Protein AF-Q8VUL2-F1 (afdb_monomer_lite)

Secondary structure (DSSP, 8-state):
----EEETTEEE-HHHHHHHHH-TTEEEEEEEETTEEEEEEEEEEEE-TTS-EEEEEEEEEE-GGGTTSSHHHHHHHHHHHHHHHTT-SEEE----TT-HHHH-

Radius of gyration: 14.98 Å; chains: 1; bounding box: 32×42×41 Å

Organism: Staphylococcus aureus (NCBI:txid1280)

Structure (mmCIF, N/CA/C/O backbone):
data_AF-Q8VUL2-F1
#
_entry.id   AF-Q8VUL2-F1
#
loop_
_atom_site.group_PDB
_atom_site.id
_atom_site.type_symbol
_atom_site.label_atom_id
_atom_site.label_alt_id
_atom_site.label_comp_id
_atom_site.label_asym_id
_atom_site.label_entity_id
_atom_site.label_seq_id
_atom_site.pdbx_PDB_ins_code
_atom_site.Cartn_x
_atom_site.Cartn_y
_atom_site.Cartn_z
_atom_site.occupancy
_atom_site.B_iso_or_equiv
_atom_site.auth_seq_id
_atom_site.auth_comp_id
_atom_site.auth_asym_id
_atom_site.auth_atom_id
_atom_site.pdbx_PDB_model_num
ATOM 1 N N . MET A 1 1 ? -8.145 -29.399 0.842 1.00 50.34 1 MET A N 1
ATOM 2 C CA . MET A 1 1 ? -9.097 -28.311 1.117 1.00 50.34 1 MET A CA 1
ATOM 3 C C . MET A 1 1 ? -8.304 -27.056 0.830 1.00 50.34 1 MET A C 1
ATOM 5 O O . MET A 1 1 ? -7.370 -26.802 1.575 1.00 50.34 1 MET A O 1
ATOM 9 N N . GLU A 1 2 ? -8.500 -26.422 -0.326 1.00 55.00 2 GLU A N 1
ATOM 10 C CA . GLU A 1 2 ? -7.791 -25.169 -0.616 1.00 55.00 2 GLU A CA 1
ATOM 11 C C . GLU A 1 2 ? -8.326 -24.114 0.355 1.00 55.00 2 GLU A C 1
ATOM 13 O O . GLU A 1 2 ? -9.532 -23.861 0.402 1.00 55.00 2 GLU A O 1
ATOM 18 N N . GLU A 1 3 ? -7.448 -23.575 1.201 1.00 61.94 3 GLU A N 1
ATOM 19 C CA . GLU A 1 3 ? -7.769 -22.455 2.086 1.00 61.94 3 GLU A CA 1
ATOM 20 C C . GLU A 1 3 ? -7.795 -21.177 1.247 1.00 61.94 3 GLU A C 1
ATOM 22 O O . GLU A 1 3 ? -6.853 -20.391 1.230 1.00 61.94 3 GLU A O 1
ATOM 27 N N . VAL A 1 4 ? -8.875 -21.016 0.490 1.00 72.75 4 VAL A N 1
ATOM 28 C CA . VAL A 1 4 ? -9.138 -19.817 -0.299 1.00 72.75 4 VAL A CA 1
ATOM 29 C C . VAL A 1 4 ? -9.877 -18.811 0.572 1.00 72.75 4 VAL A C 1
ATOM 31 O O . VAL A 1 4 ? -10.926 -19.127 1.140 1.00 72.75 4 VAL A O 1
ATOM 34 N N . LEU A 1 5 ? -9.373 -17.580 0.628 1.00 76.44 5 LEU A N 1
ATOM 35 C CA . LEU A 1 5 ? -10.136 -16.442 1.133 1.00 76.44 5 LEU A CA 1
ATOM 36 C C . LEU A 1 5 ? -10.806 -15.732 -0.047 1.00 76.44 5 LEU A C 1
ATOM 38 O O . LEU A 1 5 ? -10.160 -15.469 -1.056 1.00 76.44 5 LEU A O 1
ATOM 42 N N . ILE A 1 6 ? -12.104 -15.447 0.061 1.00 75.06 6 ILE A N 1
ATOM 43 C CA . ILE A 1 6 ? -12.858 -14.723 -0.968 1.00 75.06 6 ILE A CA 1
ATOM 44 C C . ILE A 1 6 ? -13.256 -13.363 -0.404 1.00 75.06 6 ILE A C 1
ATOM 46 O O . ILE A 1 6 ? -13.913 -13.309 0.635 1.00 75.06 6 ILE A O 1
ATOM 50 N N . ASP A 1 7 ? -12.868 -12.290 -1.088 1.00 72.00 7 ASP A N 1
ATOM 51 C CA . ASP A 1 7 ? -13.206 -10.909 -0.726 1.00 72.00 7 ASP A CA 1
ATOM 52 C C . ASP A 1 7 ? -13.361 -10.063 -1.998 1.00 72.00 7 ASP A C 1
ATOM 54 O O . ASP A 1 7 ? -12.557 -10.199 -2.916 1.00 72.00 7 ASP A O 1
ATOM 58 N N . ASP A 1 8 ? -14.421 -9.255 -2.098 1.00 67.69 8 ASP A N 1
ATOM 59 C CA . ASP A 1 8 ? -14.747 -8.417 -3.271 1.00 67.69 8 ASP A CA 1
ATOM 60 C C . ASP A 1 8 ? -14.581 -9.111 -4.648 1.00 67.69 8 ASP A C 1
ATOM 62 O O . ASP A 1 8 ? -14.018 -8.565 -5.597 1.00 67.69 8 ASP A O 1
ATOM 66 N N . ASN A 1 9 ? -15.097 -10.342 -4.775 1.00 76.50 9 ASN A N 1
ATOM 67 C CA . ASN A 1 9 ? -14.968 -11.217 -5.957 1.00 76.50 9 ASN A CA 1
ATOM 68 C C . ASN A 1 9 ? -13.528 -11.637 -6.314 1.00 76.50 9 ASN A C 1
ATOM 70 O O . ASN A 1 9 ? -13.312 -12.252 -7.361 1.00 76.50 9 ASN A O 1
ATOM 74 N N . MET A 1 10 ? -12.550 -11.353 -5.456 1.00 79.31 10 MET A N 1
ATOM 75 C CA . MET A 1 10 ? -11.194 -11.876 -5.558 1.00 79.31 10 MET A CA 1
ATOM 76 C C . MET A 1 10 ? -11.066 -13.184 -4.783 1.00 79.31 10 MET A C 1
ATOM 78 O O . MET A 1 10 ? -11.643 -13.364 -3.713 1.00 79.31 10 MET A O 1
ATOM 82 N N . VAL A 1 11 ? -10.287 -14.098 -5.350 1.00 84.12 11 VAL A N 1
ATOM 83 C CA . VAL A 1 11 ? -9.974 -15.418 -4.801 1.00 84.12 11 VAL A CA 1
ATOM 84 C C . VAL A 1 11 ? -8.507 -15.384 -4.395 1.00 84.12 11 VAL A C 1
ATOM 86 O O . VAL A 1 11 ? -7.616 -15.373 -5.245 1.00 84.12 11 VAL A O 1
ATOM 89 N N . PHE A 1 12 ? -8.257 -15.342 -3.094 1.00 84.38 12 PHE A N 1
ATOM 90 C CA . PHE A 1 12 ? -6.919 -15.341 -2.522 1.00 84.38 12 PHE A CA 1
ATOM 91 C C . PHE A 1 12 ? -6.524 -16.770 -2.173 1.00 84.38 12 PHE A C 1
ATOM 93 O O . PHE A 1 12 ? -6.852 -17.285 -1.105 1.00 84.38 12 PHE A O 1
ATOM 100 N N . ASP A 1 13 ? -5.827 -17.402 -3.111 1.00 90.25 13 ASP A N 1
ATOM 101 C CA . ASP A 1 13 ? -5.141 -18.670 -2.896 1.00 90.25 13 ASP A CA 1
ATOM 102 C C . ASP A 1 13 ? -3.770 -18.449 -2.227 1.00 90.25 13 ASP A C 1
ATOM 104 O O . ASP A 1 13 ? -3.072 -17.463 -2.490 1.00 90.25 13 ASP A O 1
ATOM 108 N N . ILE A 1 14 ? -3.374 -19.384 -1.364 1.00 88.56 14 ILE A N 1
ATOM 109 C CA . ILE A 1 14 ? -2.169 -19.263 -0.543 1.00 88.56 14 ILE A CA 1
ATOM 110 C C . ILE A 1 14 ? -0.874 -19.236 -1.362 1.00 88.56 14 ILE A C 1
ATOM 112 O O . ILE A 1 14 ? 0.075 -18.549 -0.974 1.00 88.56 14 ILE A O 1
ATOM 116 N N . ASP A 1 15 ? -0.802 -19.948 -2.484 1.00 90.94 15 ASP A N 1
ATOM 117 C CA . ASP A 1 15 ? 0.407 -19.984 -3.303 1.00 90.94 15 ASP A CA 1
ATOM 118 C C . ASP A 1 15 ? 0.542 -18.702 -4.127 1.00 90.94 15 ASP A C 1
ATOM 120 O O . ASP A 1 15 ? 1.638 -18.138 -4.211 1.00 90.94 15 ASP A O 1
ATOM 124 N N . ASN A 1 16 ? -0.576 -18.147 -4.600 1.00 90.38 16 ASN A N 1
ATOM 125 C CA . ASN A 1 16 ? -0.596 -16.809 -5.198 1.00 90.38 16 ASN A CA 1
ATOM 126 C C . ASN A 1 16 ? -0.191 -15.722 -4.190 1.00 90.38 16 ASN A C 1
ATOM 128 O O . ASN A 1 16 ? 0.587 -14.827 -4.527 1.00 90.38 16 ASN A O 1
ATOM 132 N N . LEU A 1 17 ? -0.649 -15.817 -2.936 1.00 90.31 17 LEU A N 1
ATOM 133 C CA . LEU A 1 17 ? -0.243 -14.897 -1.869 1.00 90.31 17 LEU A CA 1
ATOM 134 C C . LEU A 1 17 ? 1.256 -14.992 -1.559 1.00 90.31 17 LEU A C 1
ATOM 136 O O . LEU A 1 17 ? 1.910 -13.966 -1.384 1.00 90.31 17 LEU A O 1
ATOM 140 N N . LYS A 1 18 ? 1.835 -16.198 -1.531 1.00 91.44 18 LYS A N 1
ATOM 141 C CA . LYS A 1 18 ? 3.297 -16.353 -1.407 1.00 91.44 18 LYS A CA 1
ATOM 142 C C . LYS A 1 18 ? 4.026 -15.731 -2.595 1.00 91.44 18 LYS A C 1
ATOM 144 O O . LYS A 1 18 ? 5.069 -15.115 -2.397 1.00 91.44 18 LYS A O 1
ATOM 149 N N . GLY A 1 19 ? 3.492 -15.884 -3.807 1.00 92.75 19 GLY A N 1
ATOM 150 C CA . GLY A 1 19 ? 4.012 -15.225 -5.005 1.00 92.75 19 GLY A CA 1
ATOM 151 C C . GLY A 1 19 ? 4.038 -13.706 -4.843 1.00 92.75 19 GLY A C 1
ATOM 152 O O . GLY A 1 19 ? 5.088 -13.096 -5.012 1.00 92.75 19 GLY A O 1
ATOM 153 N N . PHE A 1 20 ? 2.920 -13.122 -4.407 1.00 91.88 20 PHE A N 1
ATOM 154 C CA . PHE A 1 20 ? 2.812 -11.695 -4.101 1.00 91.88 20 PHE A CA 1
ATOM 155 C C . PHE A 1 20 ? 3.836 -11.237 -3.050 1.00 91.88 20 PHE A C 1
ATOM 157 O O . PHE A 1 20 ? 4.488 -10.216 -3.235 1.00 91.88 20 PHE A O 1
ATOM 164 N N . LEU A 1 21 ? 4.025 -11.996 -1.967 1.00 90.81 21 LEU A N 1
ATOM 165 C CA . LEU A 1 21 ? 4.982 -11.645 -0.908 1.00 90.81 21 LEU A CA 1
ATOM 166 C C . LEU A 1 21 ? 6.454 -11.755 -1.338 1.00 90.81 21 LEU A C 1
ATOM 168 O O . LEU A 1 21 ? 7.313 -11.150 -0.700 1.00 90.81 21 LEU A O 1
ATOM 172 N N . ASN A 1 22 ? 6.750 -12.531 -2.382 1.00 94.12 22 ASN A N 1
ATOM 173 C CA . ASN A 1 22 ? 8.096 -12.672 -2.941 1.00 94.12 22 ASN A CA 1
ATOM 174 C C . ASN A 1 22 ? 8.363 -11.715 -4.115 1.00 94.12 22 ASN A C 1
ATOM 176 O O . ASN A 1 22 ? 9.506 -11.611 -4.563 1.00 94.12 22 ASN A O 1
ATOM 180 N N . ASP A 1 23 ? 7.334 -11.041 -4.631 1.00 95.25 23 ASP A N 1
ATOM 181 C CA . ASP A 1 23 ? 7.472 -10.078 -5.715 1.00 95.25 23 ASP A CA 1
ATOM 182 C C . ASP A 1 23 ? 8.090 -8.773 -5.199 1.00 95.25 23 ASP A C 1
ATOM 184 O O . ASP A 1 23 ? 7.597 -8.139 -4.269 1.00 95.25 23 ASP A O 1
ATOM 188 N N . THR A 1 24 ? 9.183 -8.341 -5.823 1.00 94.69 24 THR A N 1
ATOM 189 C CA . THR A 1 24 ? 9.933 -7.148 -5.394 1.00 94.69 24 THR A CA 1
ATOM 190 C C . THR A 1 24 ? 9.240 -5.835 -5.745 1.00 94.69 24 THR A C 1
ATOM 192 O O . THR A 1 24 ? 9.685 -4.772 -5.308 1.00 94.69 24 THR A O 1
ATOM 195 N N . SER A 1 25 ? 8.171 -5.899 -6.540 1.00 96.88 25 SER A N 1
ATOM 196 C CA . SER A 1 25 ? 7.352 -4.751 -6.923 1.00 96.88 25 SER A CA 1
ATOM 197 C C . SER A 1 25 ? 6.041 -4.687 -6.140 1.00 96.88 25 SER A C 1
ATOM 199 O O . SER A 1 25 ? 5.242 -3.781 -6.371 1.00 96.88 25 SER A O 1
ATOM 201 N N . SER A 1 26 ? 5.832 -5.603 -5.194 1.00 96.88 26 SER A N 1
ATOM 202 C CA . SER A 1 26 ? 4.622 -5.740 -4.393 1.00 96.88 26 SER A CA 1
ATOM 203 C C . SER A 1 26 ? 4.936 -5.532 -2.917 1.00 96.88 26 SER A C 1
ATOM 205 O O . SER A 1 26 ? 5.938 -6.012 -2.393 1.00 96.88 26 SER A O 1
ATOM 207 N N . PHE A 1 27 ? 4.076 -4.788 -2.225 1.00 97.00 27 PHE A N 1
ATOM 208 C CA . PHE A 1 27 ? 4.328 -4.374 -0.845 1.00 97.00 27 PHE A CA 1
ATOM 209 C C . PHE A 1 27 ? 3.081 -4.575 0.005 1.00 97.00 27 PHE A C 1
ATOM 211 O O . PHE A 1 27 ? 1.997 -4.131 -0.369 1.00 97.00 27 PHE A O 1
ATOM 218 N N . GLY A 1 28 ? 3.242 -5.205 1.168 1.00 96.25 28 GLY A N 1
ATOM 219 C CA . GLY A 1 28 ? 2.193 -5.367 2.172 1.00 96.25 28 GLY A CA 1
ATOM 220 C C . GLY A 1 28 ? 2.534 -4.622 3.460 1.00 96.25 28 GLY A C 1
ATOM 221 O O . GLY A 1 28 ? 3.657 -4.704 3.955 1.00 96.25 28 GLY A O 1
ATOM 222 N N . PHE A 1 29 ? 1.553 -3.927 4.030 1.00 97.12 29 PHE A N 1
ATOM 223 C CA . PHE A 1 29 ? 1.689 -3.196 5.288 1.00 97.12 29 PHE A CA 1
ATOM 224 C C . PHE A 1 29 ? 0.587 -3.595 6.261 1.00 97.12 29 PHE A C 1
ATOM 226 O O . PHE A 1 29 ? -0.551 -3.845 5.864 1.00 97.12 29 PHE A O 1
ATOM 233 N N . ILE A 1 30 ? 0.912 -3.605 7.554 1.00 97.12 30 ILE A N 1
ATOM 234 C CA . ILE A 1 30 ? -0.048 -3.885 8.624 1.00 97.12 30 ILE A CA 1
ATOM 235 C C . ILE A 1 30 ? -0.034 -2.780 9.677 1.00 97.12 30 ILE A C 1
ATOM 237 O O . ILE A 1 30 ? 1.020 -2.279 10.066 1.00 97.12 30 ILE A O 1
ATOM 241 N N . ALA A 1 31 ? -1.215 -2.448 10.192 1.00 97.00 31 ALA A N 1
ATOM 242 C CA . ALA A 1 31 ? -1.361 -1.716 11.443 1.00 97.00 31 ALA A CA 1
ATOM 243 C C . ALA A 1 31 ? -1.571 -2.721 12.578 1.00 97.00 31 ALA A C 1
ATOM 245 O O . ALA A 1 31 ? -2.417 -3.616 12.481 1.00 97.00 31 ALA A O 1
ATOM 246 N N . LYS A 1 32 ? -0.812 -2.571 13.665 1.00 96.56 32 LYS A N 1
ATOM 247 C CA . LYS A 1 32 ? -0.805 -3.512 14.788 1.00 96.56 32 LYS A CA 1
ATOM 248 C C . LYS A 1 32 ? -0.971 -2.778 16.114 1.00 96.56 32 LYS A C 1
ATOM 250 O O . LYS A 1 32 ? -0.263 -1.812 16.377 1.00 96.56 32 LYS A O 1
ATOM 255 N N . GLU A 1 33 ? -1.872 -3.265 16.961 1.00 94.50 33 GLU A N 1
ATOM 256 C CA . GLU A 1 33 ? -2.058 -2.793 18.337 1.00 94.50 33 GLU A CA 1
ATOM 257 C C . GLU A 1 33 ? -2.149 -4.000 19.276 1.00 94.50 33 GLU A C 1
ATOM 259 O O . GLU A 1 33 ? -2.896 -4.934 19.001 1.00 94.50 33 GLU A O 1
ATOM 264 N N . ASN A 1 34 ? -1.381 -4.015 20.373 1.00 93.62 34 ASN A N 1
ATOM 265 C CA . ASN A 1 34 ? -1.387 -5.104 21.368 1.00 93.62 34 ASN A CA 1
ATOM 266 C C . ASN A 1 34 ? -1.286 -6.510 20.750 1.00 93.62 34 ASN A C 1
ATOM 268 O O . ASN A 1 34 ? -2.042 -7.422 21.066 1.00 93.62 34 ASN A O 1
ATOM 272 N N . ASN A 1 35 ? -0.350 -6.668 19.816 1.00 92.75 35 ASN A N 1
ATOM 273 C CA . ASN A 1 35 ? -0.130 -7.882 19.033 1.00 92.75 35 ASN A CA 1
ATOM 274 C C . ASN A 1 35 ? -1.240 -8.279 18.036 1.00 92.75 35 ASN A C 1
ATOM 276 O O . ASN A 1 35 ? -1.062 -9.236 17.285 1.00 92.75 35 ASN A O 1
ATOM 280 N N . LYS A 1 36 ? -2.336 -7.523 17.959 1.00 95.50 36 LYS A N 1
ATOM 281 C CA . LYS A 1 36 ? -3.447 -7.747 17.033 1.00 95.50 36 LYS A CA 1
ATOM 282 C C . LYS A 1 36 ? -3.267 -6.925 15.759 1.00 95.50 36 LYS A C 1
ATOM 284 O O . LYS A 1 36 ? -3.005 -5.726 15.831 1.00 95.50 36 LYS A O 1
ATOM 289 N N . ILE A 1 37 ? -3.443 -7.555 14.597 1.00 97.12 37 ILE A N 1
ATOM 290 C CA . ILE A 1 37 ? -3.546 -6.844 13.316 1.00 97.12 37 ILE A CA 1
ATOM 291 C C . ILE A 1 37 ? -4.914 -6.161 13.274 1.00 97.12 37 ILE A C 1
ATOM 293 O O . ILE A 1 37 ? -5.948 -6.812 13.429 1.00 97.12 37 IL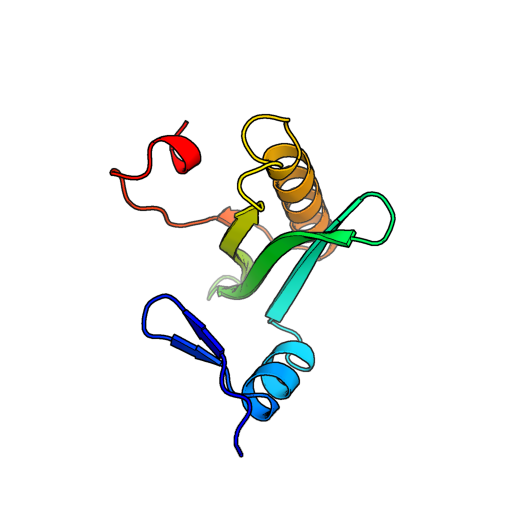E A O 1
ATOM 297 N N . ILE A 1 38 ? -4.908 -4.840 13.120 1.00 97.38 38 ILE A N 1
ATOM 298 C CA . ILE A 1 38 ? -6.111 -3.998 13.149 1.00 97.38 38 ILE A CA 1
ATOM 299 C C . ILE A 1 38 ? -6.388 -3.315 11.813 1.00 97.38 38 ILE A C 1
ATOM 301 O O . ILE A 1 38 ? -7.468 -2.760 11.630 1.00 97.38 38 ILE A O 1
ATOM 305 N N . GLY A 1 39 ? -5.441 -3.377 10.882 1.00 96.06 39 GLY A N 1
ATOM 306 C CA . GLY A 1 39 ? -5.593 -2.880 9.526 1.00 96.06 39 GLY A CA 1
ATOM 307 C C . GLY A 1 39 ? -4.503 -3.414 8.614 1.00 96.06 39 GLY A C 1
ATOM 308 O O . GLY A 1 39 ? -3.476 -3.911 9.086 1.00 96.06 39 GLY A O 1
ATOM 309 N N . PHE A 1 40 ? -4.744 -3.303 7.318 1.00 95.69 40 PHE A N 1
ATOM 310 C CA . PHE A 1 40 ? -3.842 -3.760 6.273 1.00 95.69 40 PHE A CA 1
ATOM 311 C C . PHE A 1 40 ? -3.837 -2.769 5.111 1.00 95.69 40 PHE A C 1
ATOM 313 O O . PHE A 1 40 ? -4.777 -1.990 4.938 1.00 95.69 40 PHE A O 1
ATOM 320 N N . ALA A 1 41 ? -2.779 -2.815 4.316 1.00 96.50 41 ALA A N 1
ATOM 321 C CA . ALA A 1 41 ? -2.727 -2.179 3.014 1.00 96.50 41 ALA A CA 1
ATOM 322 C C . ALA A 1 41 ? -1.807 -2.968 2.086 1.00 96.50 41 ALA A C 1
ATOM 324 O O . ALA A 1 41 ? -0.861 -3.605 2.558 1.00 96.50 41 ALA A O 1
ATOM 325 N N . TYR A 1 42 ? -2.044 -2.888 0.781 1.00 96.19 42 TYR A N 1
ATOM 326 C CA . TYR A 1 42 ? -1.092 -3.395 -0.199 1.00 96.19 42 TYR A CA 1
ATOM 327 C C . TYR A 1 42 ? -0.934 -2.469 -1.401 1.00 96.19 42 TYR A C 1
ATOM 329 O O . TYR A 1 42 ? -1.860 -1.749 -1.791 1.00 96.19 42 TYR A O 1
ATOM 337 N N . CYS A 1 43 ? 0.286 -2.454 -1.933 1.00 97.62 43 CYS A N 1
ATOM 338 C CA . CYS A 1 43 ? 0.747 -1.502 -2.934 1.00 97.62 43 CYS A CA 1
ATOM 339 C C . CYS A 1 43 ? 1.597 -2.183 -4.008 1.00 97.62 43 CYS A C 1
ATOM 341 O O . CYS A 1 43 ? 2.144 -3.262 -3.779 1.00 97.62 43 CYS A O 1
ATOM 343 N N . TYR A 1 44 ? 1.778 -1.478 -5.124 1.00 97.94 44 TYR A N 1
ATOM 344 C CA . TYR A 1 44 ? 2.653 -1.870 -6.223 1.00 97.94 44 TYR A CA 1
ATOM 345 C C . TYR A 1 44 ? 3.586 -0.731 -6.629 1.00 97.94 44 TYR A C 1
ATOM 347 O O . TYR A 1 44 ? 3.180 0.435 -6.628 1.00 97.94 44 TYR A O 1
ATOM 355 N N . THR A 1 45 ? 4.806 -1.047 -7.052 1.00 98.19 45 THR A N 1
ATOM 356 C CA . THR A 1 45 ? 5.633 -0.109 -7.817 1.00 98.19 45 THR A CA 1
ATOM 357 C C . THR A 1 45 ? 5.322 -0.217 -9.307 1.00 98.19 45 THR A C 1
ATOM 359 O O . THR A 1 45 ? 5.169 -1.302 -9.860 1.00 98.19 45 THR A O 1
ATOM 362 N N . LEU A 1 46 ? 5.228 0.931 -9.978 1.00 97.75 46 LEU A N 1
ATOM 363 C CA . LEU A 1 46 ? 4.948 1.022 -11.410 1.00 97.75 46 LEU A CA 1
ATOM 364 C C . LEU A 1 46 ? 6.066 1.806 -12.097 1.00 97.75 46 LEU A C 1
ATOM 366 O O . LEU A 1 46 ? 6.206 3.014 -11.879 1.00 97.75 46 LEU A O 1
ATOM 370 N N . LEU A 1 47 ? 6.859 1.124 -12.925 1.00 97.44 47 LEU A N 1
ATOM 371 C CA . LEU A 1 47 ? 7.894 1.763 -13.735 1.00 97.44 47 LEU A CA 1
ATOM 372 C C . LEU A 1 47 ? 7.251 2.577 -14.861 1.00 97.44 47 LEU A C 1
ATOM 374 O O . LEU A 1 47 ? 6.421 2.080 -15.624 1.00 97.44 47 LEU A O 1
ATOM 378 N N . ARG A 1 48 ? 7.664 3.834 -14.983 1.00 96.56 48 ARG A N 1
ATOM 379 C CA . ARG A 1 48 ? 7.226 4.743 -16.038 1.00 96.56 48 ARG A CA 1
ATOM 380 C C . ARG A 1 48 ? 8.215 4.747 -17.207 1.00 96.56 48 ARG A C 1
ATOM 382 O O . ARG A 1 48 ? 9.415 4.568 -16.994 1.00 96.56 48 ARG A O 1
ATOM 389 N N . PRO A 1 49 ? 7.754 5.066 -18.432 1.00 97.44 49 PRO A N 1
ATOM 390 C CA . PRO A 1 49 ? 8.634 5.223 -19.593 1.00 97.44 49 PRO A CA 1
ATOM 391 C C . PRO A 1 49 ? 9.715 6.305 -19.441 1.00 97.44 49 PRO A C 1
ATOM 393 O O . PRO A 1 49 ? 10.716 6.261 -20.147 1.00 97.44 49 PRO A O 1
ATOM 396 N N . ASP A 1 50 ? 9.538 7.268 -18.527 1.00 97.31 50 ASP A N 1
ATOM 397 C CA . ASP A 1 50 ? 10.534 8.302 -18.209 1.00 97.31 50 ASP A CA 1
ATOM 398 C C . ASP A 1 50 ? 11.583 7.849 -17.173 1.00 97.31 50 ASP A C 1
ATOM 400 O O . ASP A 1 50 ? 12.364 8.666 -16.686 1.00 97.31 50 ASP A O 1
ATOM 404 N N . GLY A 1 51 ? 11.601 6.558 -16.823 1.00 97.06 51 GLY A N 1
ATOM 405 C CA . GLY A 1 51 ? 12.550 5.957 -15.884 1.00 97.06 51 GLY A CA 1
ATOM 406 C C . GLY A 1 51 ? 12.220 6.193 -14.408 1.00 97.06 51 GLY A C 1
ATOM 407 O O . GLY A 1 51 ? 12.973 5.752 -13.543 1.00 97.06 51 GLY A O 1
ATOM 408 N N . LYS A 1 52 ? 11.111 6.875 -14.097 1.00 97.94 52 LYS A N 1
ATOM 409 C CA . LYS A 1 52 ? 10.644 7.073 -12.718 1.00 97.94 52 LYS A CA 1
ATOM 410 C C . LYS A 1 52 ? 9.769 5.913 -12.259 1.00 97.94 52 LYS A C 1
ATOM 412 O O . LYS A 1 52 ? 9.119 5.253 -13.063 1.00 97.94 52 LYS A O 1
ATOM 417 N N . THR A 1 53 ? 9.663 5.741 -10.949 1.00 98.25 53 THR A N 1
ATOM 418 C CA . THR A 1 53 ? 8.759 4.762 -10.334 1.00 98.25 53 THR A CA 1
ATOM 419 C C . THR A 1 53 ? 7.617 5.482 -9.624 1.00 98.25 53 THR A C 1
ATOM 421 O O . THR A 1 53 ? 7.848 6.482 -8.938 1.00 98.25 53 THR A O 1
ATOM 424 N N . MET A 1 54 ? 6.385 5.003 -9.795 1.00 98.38 54 MET A N 1
ATOM 425 C CA . MET A 1 54 ? 5.228 5.404 -8.983 1.00 98.38 54 MET A CA 1
ATOM 426 C C . MET A 1 54 ? 4.901 4.325 -7.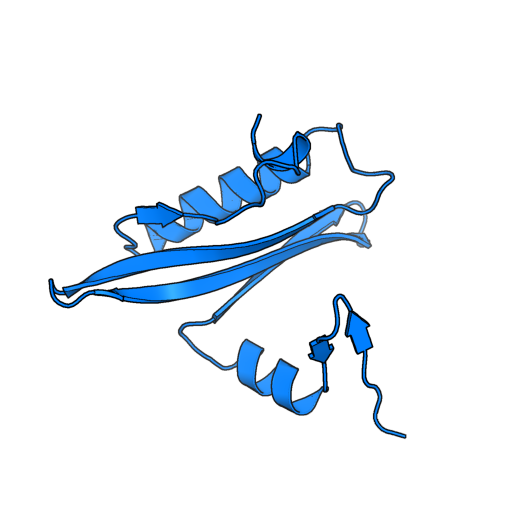961 1.00 98.38 54 MET A C 1
ATOM 428 O O . MET A 1 54 ? 5.176 3.151 -8.195 1.00 98.38 54 MET A O 1
ATOM 432 N N . PHE A 1 55 ? 4.259 4.725 -6.872 1.00 98.50 55 PHE A N 1
ATOM 433 C CA . PHE A 1 55 ? 3.773 3.838 -5.829 1.00 98.50 55 PHE A CA 1
ATOM 434 C C . PHE A 1 55 ? 2.244 3.831 -5.834 1.00 98.50 55 PHE A C 1
ATOM 436 O O . PHE A 1 55 ? 1.594 4.800 -5.438 1.00 98.50 55 PHE A O 1
ATOM 443 N N . TYR A 1 56 ? 1.658 2.753 -6.333 1.00 98.31 56 TYR A N 1
ATOM 444 C CA . TYR A 1 56 ? 0.215 2.593 -6.395 1.00 98.31 56 TYR A CA 1
ATOM 445 C C . TYR A 1 56 ? -0.280 1.893 -5.132 1.00 98.31 56 TYR A C 1
ATOM 447 O O . TYR A 1 56 ? -0.074 0.693 -4.966 1.00 98.31 56 TYR A O 1
ATOM 455 N N . LEU A 1 57 ? -0.950 2.634 -4.253 1.00 97.81 57 LEU A N 1
ATOM 456 C CA . LEU A 1 57 ? -1.684 2.067 -3.128 1.00 97.81 57 LEU A CA 1
ATOM 457 C C . LEU A 1 57 ? -3.018 1.529 -3.656 1.00 97.81 57 LEU A C 1
ATOM 459 O O . LEU A 1 57 ? -3.881 2.303 -4.074 1.00 97.81 57 LEU A O 1
ATOM 463 N N . HIS A 1 58 ? -3.168 0.205 -3.665 1.00 94.62 58 HIS A N 1
ATOM 464 C CA . HIS A 1 58 ? -4.341 -0.448 -4.244 1.00 94.62 58 HIS A CA 1
ATOM 465 C C . HIS A 1 58 ? -5.472 -0.588 -3.228 1.00 94.62 58 HIS A C 1
ATOM 467 O O . HIS A 1 58 ? -6.615 -0.259 -3.528 1.00 94.62 58 HIS A O 1
ATOM 473 N N . SER A 1 59 ? -5.152 -1.044 -2.017 1.00 92.56 59 SER A N 1
ATOM 474 C CA . SER A 1 59 ? -6.137 -1.204 -0.950 1.00 92.56 59 SER A CA 1
ATOM 475 C C . SER A 1 59 ? -5.558 -0.791 0.392 1.00 92.56 59 SER A C 1
ATOM 477 O O . SER A 1 59 ? -4.381 -1.021 0.675 1.00 92.56 59 SER A O 1
ATOM 479 N N . ILE A 1 60 ? -6.405 -0.180 1.216 1.00 94.50 60 ILE A N 1
ATOM 480 C CA . ILE A 1 60 ? -6.145 0.140 2.614 1.00 94.50 60 ILE A CA 1
ATOM 481 C C . ILE A 1 60 ? -7.440 -0.043 3.401 1.00 94.50 60 ILE A C 1
ATOM 483 O O . ILE A 1 60 ? -8.491 0.476 3.026 1.00 94.50 60 ILE A O 1
ATOM 487 N N . GLY A 1 61 ? -7.363 -0.769 4.512 1.00 92.88 61 GLY A N 1
ATOM 488 C CA . GLY A 1 61 ? -8.526 -1.102 5.321 1.00 92.88 61 GLY A CA 1
ATOM 489 C C . GLY A 1 61 ? -8.193 -1.160 6.802 1.00 92.88 61 GLY A C 1
ATOM 490 O O . GLY A 1 61 ? -7.138 -1.643 7.209 1.00 92.88 61 GLY A O 1
ATOM 491 N N . MET A 1 62 ? -9.129 -0.688 7.622 1.00 95.81 62 MET A N 1
ATOM 492 C CA . MET A 1 62 ? -9.085 -0.815 9.078 1.00 95.81 62 MET A C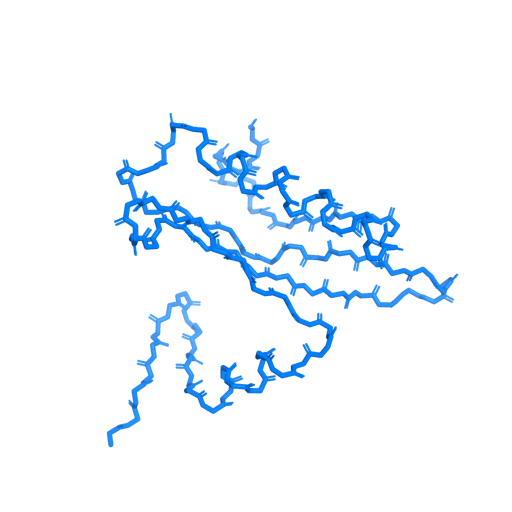A 1
ATOM 493 C C . MET A 1 62 ? -10.285 -1.635 9.543 1.00 95.81 62 MET A C 1
ATOM 495 O O . MET A 1 62 ? -11.397 -1.439 9.043 1.00 95.81 62 MET A O 1
ATOM 499 N N . LEU A 1 63 ? -10.087 -2.493 10.546 1.00 95.25 63 LEU A N 1
ATOM 500 C CA . LEU A 1 63 ? -11.189 -3.169 11.229 1.00 95.25 63 LEU A CA 1
ATOM 501 C C . LEU A 1 63 ? -12.216 -2.134 11.737 1.00 95.25 63 LEU A C 1
ATOM 503 O O . LEU A 1 63 ? -11.797 -1.086 12.236 1.00 95.25 63 LEU A O 1
ATOM 507 N N . PRO A 1 64 ? -13.535 -2.420 11.703 1.00 94.00 64 PRO A N 1
ATOM 508 C CA . PRO A 1 64 ? -14.581 -1.437 12.019 1.00 94.00 64 PRO A CA 1
ATOM 509 C C . PRO A 1 64 ? -14.387 -0.698 13.350 1.00 94.00 64 PRO A C 1
ATOM 511 O O . PRO A 1 64 ? -14.477 0.523 13.410 1.00 94.00 64 PRO A O 1
ATOM 514 N N . ASN A 1 65 ? -13.998 -1.413 14.410 1.00 95.31 65 ASN A N 1
ATOM 515 C CA . ASN A 1 65 ? -13.783 -0.831 15.742 1.00 95.31 65 ASN A CA 1
ATOM 516 C C . ASN A 1 65 ? -12.534 0.069 15.850 1.00 95.31 65 ASN A C 1
ATOM 518 O O . ASN A 1 65 ? -12.302 0.666 16.904 1.00 95.31 65 ASN A O 1
ATOM 522 N 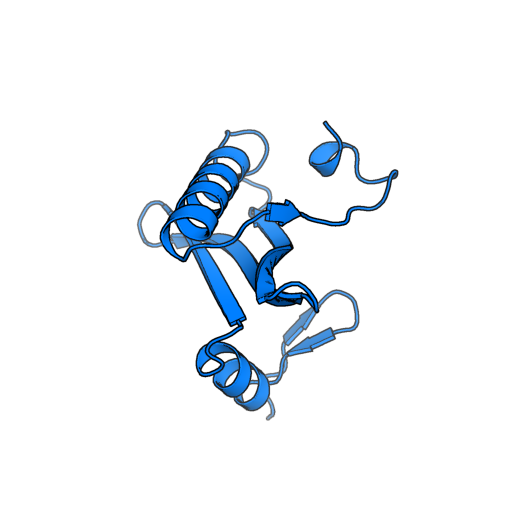N . TYR A 1 66 ? -11.724 0.151 14.795 1.00 95.38 66 TYR A N 1
ATOM 523 C CA . TYR A 1 66 ? -10.486 0.931 14.704 1.00 95.38 66 TYR A CA 1
ATOM 524 C C . TYR A 1 66 ? -10.566 2.047 13.649 1.00 95.38 66 TYR A C 1
ATOM 526 O O . TYR A 1 66 ? -9.593 2.774 13.441 1.00 95.38 66 TYR A O 1
ATOM 534 N N . GLN A 1 67 ? -11.719 2.203 12.996 1.00 93.75 67 GLN A N 1
ATOM 535 C CA . GLN A 1 67 ? -12.010 3.322 12.099 1.00 93.75 67 GLN A CA 1
ATOM 536 C C . GLN A 1 67 ? -12.265 4.608 12.901 1.00 93.75 67 GLN A C 1
ATOM 538 O O . GLN A 1 67 ? -12.497 4.553 14.108 1.00 93.75 67 GLN A O 1
ATOM 543 N N . ASP A 1 68 ? -12.151 5.765 12.241 1.00 92.94 68 ASP A N 1
ATOM 544 C CA . ASP A 1 68 ? -12.427 7.103 12.802 1.00 92.94 68 ASP A CA 1
ATOM 545 C C . ASP A 1 68 ? -11.613 7.472 14.067 1.00 92.94 68 ASP A C 1
ATOM 547 O O . ASP A 1 68 ? -11.930 8.407 14.797 1.00 92.94 68 ASP A O 1
ATOM 551 N N . LYS A 1 69 ? -10.511 6.749 14.311 1.00 94.12 69 LYS A N 1
ATOM 552 C CA . LYS A 1 69 ? -9.588 6.929 15.452 1.00 94.12 69 LYS A CA 1
ATOM 553 C C . LYS A 1 69 ? -8.170 7.339 15.029 1.00 94.12 69 LYS A C 1
ATOM 555 O O . LYS A 1 69 ? -7.233 7.292 15.822 1.00 94.12 69 LYS A O 1
ATOM 560 N N . GLY A 1 70 ? -7.983 7.684 13.754 1.00 94.94 70 GLY A N 1
ATOM 561 C CA . GLY A 1 70 ? -6.699 8.120 13.191 1.00 94.94 70 GLY A CA 1
ATOM 562 C C . GLY A 1 70 ? -5.697 7.006 12.855 1.00 94.94 70 GLY A C 1
ATOM 563 O O . GLY A 1 70 ? -4.629 7.306 12.326 1.00 94.94 70 GLY A O 1
ATOM 564 N N . TYR A 1 71 ? -6.004 5.725 13.104 1.00 96.19 71 TYR A N 1
ATOM 565 C CA . TYR A 1 71 ? -5.109 4.617 12.730 1.00 96.19 71 TYR A CA 1
ATOM 566 C C . TYR A 1 71 ? -4.889 4.525 11.214 1.00 96.19 71 TYR A C 1
ATOM 568 O O . TYR A 1 71 ? -3.751 4.367 10.782 1.00 96.19 71 TYR A O 1
ATOM 576 N N . GLY A 1 72 ? -5.949 4.688 10.412 1.00 94.69 72 GLY A N 1
ATOM 577 C CA . GLY A 1 72 ? -5.846 4.690 8.948 1.00 94.69 72 GLY A CA 1
ATOM 578 C C . GLY A 1 72 ? -4.940 5.811 8.435 1.00 94.69 72 GLY A C 1
ATOM 579 O O . GLY A 1 72 ? -4.036 5.561 7.647 1.00 94.69 72 GLY A O 1
ATOM 580 N N . SER A 1 73 ? -5.096 7.028 8.965 1.00 95.25 73 SER A N 1
ATOM 581 C CA . SER A 1 73 ? -4.246 8.173 8.613 1.00 95.25 73 SER A CA 1
ATOM 582 C C . SER A 1 73 ? -2.781 7.953 9.003 1.00 95.25 73 SER A C 1
ATOM 584 O O . SER A 1 73 ? -1.883 8.329 8.250 1.00 95.25 73 SER A O 1
ATOM 586 N N . LYS A 1 74 ? -2.521 7.310 10.152 1.00 97.06 74 LYS A N 1
ATOM 587 C CA . LYS A 1 74 ? -1.161 6.934 10.575 1.00 97.06 74 LYS A CA 1
ATOM 588 C C . LYS A 1 74 ? -0.544 5.905 9.630 1.00 97.06 74 LYS A C 1
ATOM 590 O O . LYS A 1 74 ? 0.599 6.087 9.221 1.00 97.06 74 LYS A O 1
ATOM 595 N N . LEU A 1 75 ? -1.298 4.869 9.256 1.00 97.75 75 LEU A N 1
ATOM 596 C CA . LEU A 1 75 ? -0.843 3.856 8.302 1.00 97.75 75 LEU A CA 1
ATOM 597 C C . LEU A 1 75 ? -0.560 4.480 6.927 1.00 97.75 75 LEU A C 1
ATOM 599 O O . LEU A 1 75 ? 0.518 4.277 6.380 1.00 97.75 75 LEU A O 1
ATOM 603 N N . LEU A 1 76 ? -1.470 5.306 6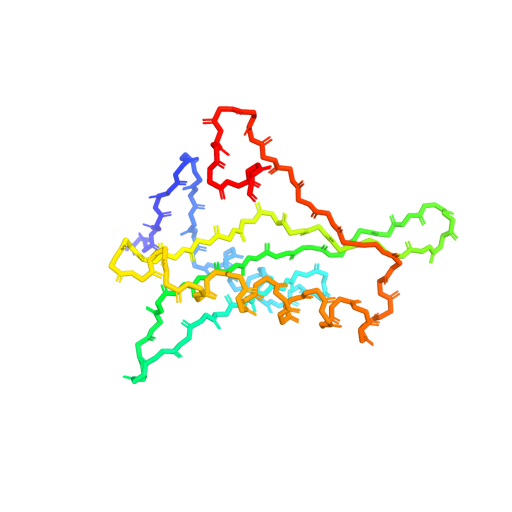.407 1.00 96.94 76 LEU A N 1
ATOM 604 C CA . LEU A 1 76 ? -1.281 6.006 5.134 1.00 96.94 76 LEU A CA 1
ATOM 605 C C . LEU A 1 76 ? -0.050 6.924 5.154 1.00 96.94 76 LEU A C 1
ATOM 607 O O . LEU A 1 76 ? 0.717 6.949 4.195 1.00 96.94 76 LEU A O 1
ATOM 611 N N . SER A 1 77 ? 0.158 7.655 6.252 1.00 97.50 77 SER A N 1
ATOM 612 C CA . SER A 1 77 ? 1.335 8.518 6.419 1.00 97.50 77 SER A CA 1
ATOM 613 C C . SER A 1 77 ? 2.628 7.706 6.408 1.00 97.50 77 SER A C 1
ATOM 615 O O . SER A 1 77 ? 3.572 8.080 5.720 1.00 97.50 77 SER A O 1
ATOM 617 N N . PHE A 1 78 ? 2.653 6.569 7.107 1.00 98.31 78 PHE A N 1
ATOM 618 C CA . PHE A 1 78 ? 3.795 5.657 7.099 1.00 98.31 78 PHE A CA 1
ATOM 619 C C . PHE A 1 78 ? 4.106 5.145 5.685 1.00 98.31 78 PHE A C 1
ATOM 621 O O . PHE A 1 78 ? 5.245 5.232 5.238 1.00 98.31 78 PHE A O 1
ATOM 628 N N . ILE A 1 79 ? 3.087 4.678 4.956 1.00 98.31 79 ILE A N 1
ATOM 629 C CA . ILE A 1 79 ? 3.239 4.166 3.585 1.00 98.31 79 ILE A CA 1
ATOM 630 C C . ILE A 1 79 ? 3.755 5.263 2.644 1.00 98.31 79 ILE A C 1
ATOM 632 O O . ILE A 1 79 ? 4.636 5.016 1.820 1.00 98.31 79 ILE A O 1
ATOM 636 N N . LYS A 1 80 ? 3.252 6.494 2.792 1.00 97.94 80 LYS A N 1
ATOM 637 C CA . LYS A 1 80 ? 3.712 7.644 2.009 1.00 97.94 80 LYS A CA 1
ATOM 638 C C . LYS A 1 80 ? 5.195 7.922 2.228 1.00 97.94 80 LYS A C 1
ATOM 640 O O . LYS A 1 80 ? 5.907 8.117 1.246 1.00 97.94 80 LYS A O 1
ATOM 645 N N . GLU A 1 81 ? 5.660 7.953 3.474 1.00 98.44 81 GLU A N 1
ATOM 646 C CA . GLU A 1 81 ? 7.084 8.174 3.752 1.00 98.44 81 GLU A CA 1
ATOM 647 C C . GLU A 1 81 ? 7.939 7.014 3.234 1.00 98.44 81 GLU A C 1
ATOM 649 O O . GLU A 1 81 ? 8.904 7.263 2.514 1.00 98.44 81 GLU A O 1
ATOM 654 N N . TYR A 1 82 ? 7.512 5.766 3.445 1.00 98.38 82 TYR A N 1
ATOM 655 C CA . TYR A 1 82 ? 8.192 4.593 2.890 1.00 98.38 82 TYR A CA 1
ATOM 656 C C . TYR A 1 82 ? 8.337 4.668 1.360 1.00 98.38 82 TYR A C 1
ATOM 658 O O . TYR A 1 82 ? 9.410 4.403 0.822 1.00 98.38 82 TYR A O 1
ATOM 666 N N . SER A 1 83 ? 7.291 5.099 0.642 1.00 98.12 83 SER A N 1
ATOM 667 C CA . SER A 1 83 ? 7.350 5.245 -0.820 1.00 98.12 83 SER A CA 1
ATOM 668 C C . SER A 1 83 ? 8.447 6.219 -1.273 1.00 98.12 83 SER A C 1
ATOM 670 O O . SER A 1 83 ? 9.119 5.976 -2.277 1.00 98.12 83 SER A O 1
ATOM 672 N N . LYS A 1 84 ? 8.683 7.295 -0.510 1.00 98.00 84 LYS A N 1
ATOM 673 C CA . LYS A 1 84 ? 9.761 8.252 -0.789 1.00 98.00 84 LYS A CA 1
ATOM 674 C C . LYS A 1 84 ? 11.128 7.652 -0.482 1.00 98.00 84 LYS A C 1
ATOM 676 O O . LYS A 1 84 ? 12.059 7.866 -1.252 1.00 98.00 84 LYS A O 1
ATOM 681 N N . GLU A 1 85 ? 11.246 6.909 0.619 1.00 98.19 85 GLU A N 1
ATOM 682 C CA . GLU A 1 85 ? 12.495 6.255 1.032 1.00 98.19 85 GLU A CA 1
ATOM 683 C C . GLU A 1 85 ? 13.007 5.278 -0.033 1.00 98.19 85 GLU A C 1
ATOM 685 O O . GLU A 1 85 ? 14.206 5.237 -0.301 1.00 98.19 85 GLU A O 1
ATOM 690 N N . ILE A 1 86 ? 12.105 4.556 -0.704 1.00 97.00 86 ILE A N 1
ATOM 691 C CA . ILE A 1 86 ? 12.459 3.645 -1.806 1.00 97.00 86 ILE A CA 1
ATOM 692 C C . ILE A 1 86 ? 12.595 4.349 -3.171 1.00 97.00 86 ILE A C 1
ATOM 694 O O . ILE A 1 86 ? 12.736 3.689 -4.200 1.00 97.00 86 ILE A O 1
ATOM 698 N N . GLY A 1 87 ? 12.547 5.685 -3.204 1.00 97.81 87 GLY A N 1
ATOM 699 C CA . GLY A 1 87 ? 12.788 6.485 -4.406 1.00 97.81 87 GLY A CA 1
ATOM 700 C C . GLY A 1 87 ? 11.595 6.620 -5.356 1.00 97.81 87 GLY A C 1
ATOM 701 O O . GLY A 1 87 ? 11.789 6.988 -6.519 1.00 97.81 87 GLY A O 1
ATOM 702 N N . CYS A 1 88 ? 10.364 6.346 -4.908 1.00 98.19 88 CYS A N 1
ATOM 703 C CA . CYS A 1 88 ? 9.191 6.597 -5.743 1.00 98.19 88 CYS A CA 1
ATOM 704 C C . CYS A 1 88 ? 8.960 8.101 -5.916 1.00 98.19 88 CYS A C 1
ATOM 706 O O . CYS A 1 88 ? 9.032 8.895 -4.979 1.00 98.19 88 CYS A O 1
ATOM 708 N N . SER A 1 89 ? 8.648 8.482 -7.149 1.00 97.38 89 SER A N 1
ATOM 709 C CA . SER A 1 89 ? 8.411 9.869 -7.551 1.00 97.38 89 SER A CA 1
ATOM 710 C C . SER A 1 89 ? 7.032 10.396 -7.150 1.00 97.38 89 SER A C 1
ATOM 712 O O . SER A 1 89 ? 6.854 11.603 -7.002 1.00 97.38 89 SER A O 1
ATOM 714 N N . GLU A 1 90 ? 6.062 9.499 -6.984 1.00 96.62 90 GLU A N 1
ATOM 715 C CA . GLU A 1 90 ? 4.667 9.815 -6.703 1.00 96.62 90 GLU A CA 1
ATOM 716 C C . GLU A 1 90 ? 3.991 8.613 -6.040 1.00 96.62 90 GLU A C 1
ATOM 718 O O . GLU A 1 90 ? 4.313 7.470 -6.372 1.00 96.62 90 GLU A O 1
ATOM 723 N N . MET A 1 91 ? 3.041 8.874 -5.140 1.00 97.88 91 MET A N 1
ATOM 724 C CA . MET A 1 91 ? 2.132 7.866 -4.602 1.00 97.88 91 MET A CA 1
ATOM 725 C C . MET A 1 91 ? 0.691 8.263 -4.908 1.00 97.88 91 MET A C 1
ATOM 727 O O . MET A 1 91 ? 0.310 9.409 -4.661 1.00 97.88 91 MET A O 1
ATOM 731 N N . PHE A 1 92 ? -0.111 7.314 -5.386 1.00 96.38 92 PHE A N 1
ATOM 732 C CA . PHE A 1 92 ? -1.525 7.534 -5.679 1.00 96.38 92 PHE A CA 1
ATOM 733 C C . PHE A 1 92 ? -2.382 6.331 -5.270 1.00 96.38 92 PHE A C 1
ATOM 735 O O . PHE A 1 92 ? -1.892 5.210 -5.140 1.00 96.38 92 PHE A O 1
ATOM 742 N N . LEU A 1 93 ? -3.673 6.585 -5.076 1.00 94.94 93 LEU A N 1
ATOM 743 C CA . LEU A 1 93 ? -4.724 5.592 -4.861 1.00 94.94 93 LEU A CA 1
ATOM 744 C C . LEU A 1 93 ? -5.934 6.011 -5.700 1.00 94.94 93 LEU A C 1
ATOM 746 O O . LEU A 1 93 ? -6.184 7.201 -5.894 1.00 94.94 93 LEU A O 1
ATOM 750 N N . ILE A 1 94 ? -6.675 5.028 -6.199 1.00 91.19 94 ILE A N 1
ATOM 751 C CA . ILE A 1 94 ? -7.952 5.235 -6.877 1.00 91.19 94 ILE A CA 1
ATOM 752 C C . ILE A 1 94 ? -9.055 4.830 -5.903 1.00 91.19 94 ILE A C 1
ATOM 754 O O . ILE A 1 94 ? -8.984 3.769 -5.291 1.00 91.19 94 ILE A O 1
ATOM 758 N N . THR A 1 95 ? -10.078 5.667 -5.772 1.00 88.75 95 THR A N 1
ATOM 759 C CA . THR A 1 95 ? -11.279 5.360 -4.993 1.00 88.75 95 THR A CA 1
ATOM 760 C C . THR A 1 95 ? -12.524 5.732 -5.785 1.00 88.75 95 THR A C 1
ATOM 762 O O . THR A 1 95 ? -12.485 6.617 -6.644 1.00 88.75 95 THR A O 1
ATOM 765 N N . ASP A 1 96 ? -13.641 5.072 -5.487 1.00 85.31 96 ASP A N 1
ATOM 766 C CA . ASP A 1 96 ? -14.947 5.493 -5.982 1.00 85.31 96 ASP A CA 1
ATOM 767 C C . ASP A 1 96 ? -15.317 6.855 -5.370 1.00 85.31 96 ASP A C 1
ATOM 769 O O . ASP A 1 96 ? -15.104 7.094 -4.177 1.00 85.31 96 ASP A O 1
ATOM 773 N N . LYS A 1 97 ? -15.921 7.736 -6.176 1.00 82.12 97 LYS A N 1
ATOM 774 C CA . LYS A 1 97 ? -16.509 9.001 -5.710 1.00 82.12 97 LYS A CA 1
ATOM 775 C C . LYS A 1 97 ? -17.568 8.771 -4.628 1.00 82.12 97 LYS A C 1
ATOM 777 O O . LYS A 1 97 ? -17.750 9.631 -3.770 1.00 82.12 97 LYS A O 1
ATOM 782 N N . GLY A 1 98 ? -18.244 7.623 -4.660 1.00 83.31 98 GLY A N 1
ATOM 783 C CA . GLY A 1 98 ? -19.211 7.181 -3.660 1.00 83.31 98 GLY A CA 1
ATOM 784 C C . GLY A 1 98 ? -18.602 6.717 -2.333 1.00 83.31 98 GLY A C 1
ATOM 785 O O . GLY A 1 98 ? -19.361 6.346 -1.442 1.00 83.31 98 GLY A O 1
ATOM 786 N N . ASN A 1 99 ? -17.272 6.738 -2.171 1.00 80.31 99 ASN A N 1
ATOM 787 C CA . ASN A 1 99 ? -16.593 6.399 -0.920 1.00 80.31 99 ASN A CA 1
ATOM 788 C C . ASN A 1 99 ? -16.158 7.671 -0.160 1.00 80.31 99 ASN A C 1
ATOM 790 O O . ASN A 1 99 ? -14.990 8.066 -0.220 1.00 80.31 99 ASN A O 1
ATOM 794 N N . PRO A 1 100 ? -17.065 8.330 0.589 1.00 76.56 100 PRO A N 1
ATOM 795 C CA . PRO A 1 100 ? -16.772 9.611 1.230 1.00 76.56 100 PRO A CA 1
ATOM 796 C C . PRO A 1 100 ? -15.633 9.526 2.250 1.00 76.56 100 PRO A C 1
ATOM 798 O O . PRO A 1 100 ? -14.937 10.511 2.456 1.00 76.56 100 PRO A O 1
ATOM 801 N N . ARG A 1 101 ? -15.409 8.353 2.858 1.00 75.62 101 ARG A N 1
ATOM 802 C CA . ARG A 1 101 ? -14.338 8.133 3.843 1.00 75.62 101 ARG A CA 1
ATOM 803 C C . ARG A 1 101 ? -12.940 8.078 3.227 1.00 75.62 101 ARG A C 1
ATOM 805 O O . ARG A 1 101 ? -11.969 8.255 3.949 1.00 75.62 101 ARG A O 1
ATOM 812 N N . ALA A 1 102 ? -12.839 7.776 1.935 1.00 76.06 102 ALA A N 1
ATOM 813 C CA . ALA A 1 102 ? -11.573 7.778 1.203 1.00 76.06 102 ALA A CA 1
ATOM 814 C C . ALA A 1 102 ? -11.356 9.075 0.403 1.00 76.06 102 ALA A C 1
ATOM 816 O O 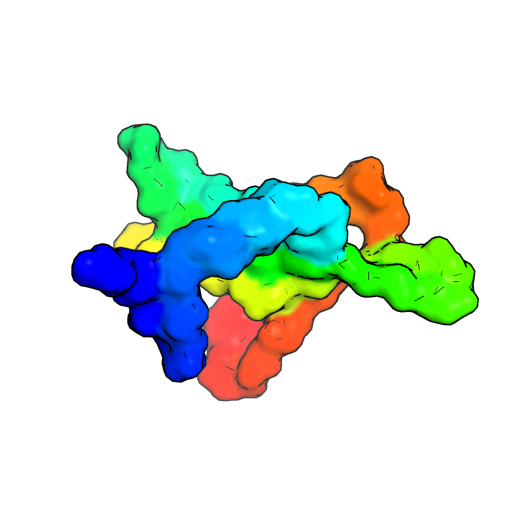. ALA A 1 102 ? -10.230 9.364 0.006 1.00 76.06 102 ALA A O 1
ATOM 817 N N . CYS A 1 103 ? -12.422 9.844 0.156 1.00 75.75 103 CYS A N 1
ATOM 818 C CA . CYS A 1 103 ? -12.389 11.085 -0.621 1.00 75.75 103 CYS A CA 1
ATOM 819 C C . CYS A 1 103 ? -12.127 12.355 0.211 1.00 75.75 103 CYS A C 1
ATOM 821 O O . CYS A 1 103 ? -11.755 13.376 -0.371 1.00 75.75 103 CYS A O 1
ATOM 823 N N . HIS A 1 104 ? -12.354 12.320 1.528 1.00 60.19 104 HIS A N 1
ATOM 824 C CA . HIS A 1 104 ? -12.242 13.459 2.451 1.00 60.19 104 HIS A CA 1
ATOM 825 C C . HIS A 1 104 ? -11.292 13.149 3.606 1.00 60.19 104 HIS A C 1
ATOM 827 O O . HIS A 1 104 ? -10.602 14.096 4.047 1.00 60.19 104 HIS A O 1
#

pLDDT: mean 91.27, std 10.0, range [50.34, 98.5]

InterPro domains:
  IPR000182 GNAT domain [PF00583] (18-104)
  IPR000182 GNAT domain [PS51186] (1-104)
  IPR016181 Acyl-CoA N-acyltransferase [SSF55729] (10-104)

Sequence (104 aa):
MEEVLIDDNMVFDIDNLKGFLNDTSSFGFIAKENNKIIGFAYCYTLLRPDGKTMFYLHSIGMLPNYQDKGYGSKLLSFIKEYSKEIGCSEMFLITDKGNPRACH

Foldseek 3Di:
DFPWDADPNDTDTPVVVVVQVPDPQKDKDFDDDPNDTFKIWIWGWDQDPVRAIEIETEDIDGHPVCPPVCSSVVRVVVVVVVCVVVRHPYYDYDDDPVCVSVVD